Protein AF-A0ABD5QKH4-F1 (afdb_monomer_lite)

pLDDT: mean 74.74, std 17.9, range [38.38, 96.0]

Secondary structure (DSSP, 8-state):
---GGGS--EEEE--TTS--EEEEEEE-SSSS-EEEEEEEE-SSSEEEEEEEE--------TTS---PPPHHHHH---------PPPP-

Foldseek 3Di:
DDDLVVPWDKDWDAPVVFFIKIWTWAQDPPDRWIKIWIWGDPVPDTDTDDIDTDPDDDDADPPRPPPPVPPDVVVDDPPPPPPDDDDDD

Structure (mmCIF, N/CA/C/O backbone):
data_AF-A0ABD5QKH4-F1
#
_entry.id   AF-A0ABD5QKH4-F1
#
loop_
_atom_site.group_PDB
_atom_site.id
_atom_site.type_symbol
_atom_site.label_atom_id
_atom_site.label_alt_id
_atom_site.label_comp_id
_atom_site.label_asym_id
_atom_site.label_entity_id
_atom_site.label_seq_id
_atom_site.pdbx_PDB_ins_code
_atom_site.Cartn_x
_atom_site.Cartn_y
_atom_site.Cartn_z
_atom_site.occupancy
_atom_site.B_iso_or_equiv
_atom_site.auth_seq_id
_atom_site.auth_comp_id
_atom_site.auth_asym_id
_atom_site.auth_atom_id
_atom_site.pdbx_PDB_model_num
ATOM 1 N N . MET A 1 1 ? -7.303 15.438 -10.761 1.00 38.38 1 MET A N 1
ATOM 2 C CA . MET A 1 1 ? -6.674 14.678 -9.668 1.00 38.38 1 MET A CA 1
ATOM 3 C C . MET A 1 1 ? -7.095 13.239 -9.890 1.00 38.38 1 MET A C 1
ATOM 5 O O . MET A 1 1 ? -8.266 12.937 -9.710 1.00 38.38 1 M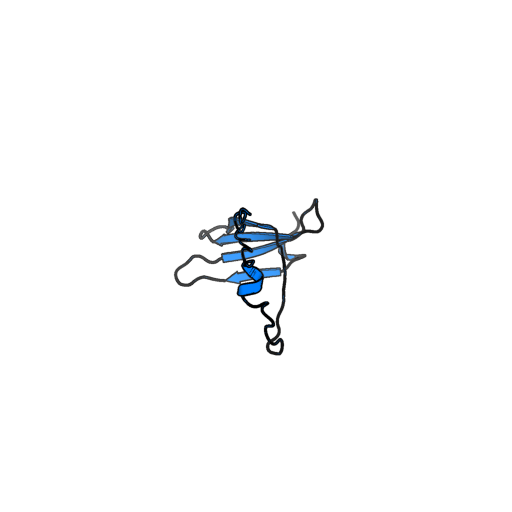ET A O 1
ATOM 9 N N . THR A 1 2 ? -6.231 12.437 -10.504 1.00 43.66 2 THR A N 1
ATOM 10 C CA . THR A 1 2 ? -6.511 11.033 -10.834 1.00 43.66 2 THR A CA 1
ATOM 11 C C . THR A 1 2 ? -6.597 10.253 -9.531 1.00 43.66 2 THR A C 1
ATOM 13 O O . THR A 1 2 ? -5.719 10.400 -8.686 1.00 43.66 2 THR A O 1
ATOM 16 N N . ASP A 1 3 ? -7.669 9.486 -9.349 1.00 45.69 3 ASP A N 1
ATOM 17 C CA . ASP A 1 3 ? -7.800 8.598 -8.200 1.00 45.69 3 ASP A CA 1
ATOM 18 C C . ASP A 1 3 ? -6.660 7.565 -8.273 1.00 45.69 3 ASP A C 1
ATOM 20 O O . ASP A 1 3 ? -6.601 6.812 -9.255 1.00 45.69 3 ASP A O 1
ATOM 24 N N . PRO A 1 4 ? -5.721 7.543 -7.309 1.00 50.50 4 PRO A N 1
ATOM 25 C CA . PRO A 1 4 ? -4.550 6.671 -7.369 1.00 50.50 4 PRO A CA 1
ATOM 26 C C . PRO A 1 4 ? -4.914 5.179 -7.332 1.00 50.50 4 PRO A C 1
ATOM 28 O O . PRO A 1 4 ? -4.055 4.346 -7.606 1.00 50.50 4 PRO A O 1
ATOM 31 N N . THR A 1 5 ? -6.182 4.822 -7.081 1.00 49.62 5 THR A N 1
ATOM 32 C CA . THR A 1 5 ? -6.667 3.440 -7.231 1.00 49.62 5 THR A CA 1
ATOM 33 C C . THR A 1 5 ? -6.939 3.014 -8.681 1.00 49.62 5 THR A C 1
ATOM 35 O O . THR A 1 5 ? -7.194 1.838 -8.921 1.00 49.62 5 THR A O 1
ATOM 38 N N . THR A 1 6 ? -6.855 3.909 -9.676 1.00 52.31 6 THR A N 1
ATOM 39 C CA . THR A 1 6 ? -7.123 3.542 -11.087 1.00 52.31 6 THR A CA 1
ATOM 40 C C . THR A 1 6 ? -5.965 2.769 -11.743 1.00 52.31 6 THR A C 1
ATOM 42 O O . THR A 1 6 ? -6.194 2.040 -12.707 1.00 52.31 6 THR A O 1
ATOM 45 N N . THR A 1 7 ? -4.738 2.869 -11.213 1.00 55.47 7 THR A N 1
ATOM 46 C CA . THR A 1 7 ? -3.545 2.235 -11.807 1.00 55.47 7 THR A CA 1
ATOM 47 C C . THR A 1 7 ? -2.571 1.748 -10.726 1.00 55.47 7 THR A C 1
ATOM 49 O O . THR A 1 7 ? -1.460 2.254 -10.600 1.00 55.47 7 THR A O 1
ATOM 52 N N . GLY A 1 8 ? -2.986 0.785 -9.903 1.00 63.50 8 GLY A N 1
ATOM 53 C CA . GLY A 1 8 ? -2.122 0.215 -8.866 1.00 63.50 8 GLY A CA 1
ATOM 54 C C . GLY A 1 8 ? -2.804 -0.885 -8.062 1.00 63.50 8 GLY A C 1
ATOM 55 O O . GLY A 1 8 ? -3.971 -1.201 -8.289 1.00 63.50 8 GLY A O 1
ATOM 56 N N . PHE A 1 9 ? -2.067 -1.464 -7.117 1.00 71.31 9 PHE A N 1
ATOM 57 C CA . PHE A 1 9 ? -2.627 -2.314 -6.071 1.00 71.31 9 PHE A CA 1
ATOM 58 C C . PHE A 1 9 ? -2.300 -1.698 -4.710 1.00 71.31 9 PHE A C 1
ATOM 60 O O . PHE A 1 9 ? -1.203 -1.170 -4.508 1.00 71.31 9 PHE A O 1
ATOM 67 N N . ASP A 1 10 ? -3.255 -1.752 -3.784 1.00 81.31 10 ASP A N 1
ATOM 68 C CA . ASP A 1 10 ? -3.054 -1.334 -2.404 1.00 81.31 10 ASP A CA 1
ATOM 69 C C . ASP A 1 10 ? -3.309 -2.492 -1.439 1.00 81.31 10 ASP A C 1
ATOM 71 O O . ASP A 1 10 ? -4.235 -3.287 -1.606 1.00 81.31 10 ASP A O 1
ATOM 75 N N . VAL A 1 11 ? -2.449 -2.602 -0.428 1.00 87.06 11 VAL A N 1
ATOM 76 C CA . VAL A 1 11 ? -2.547 -3.629 0.610 1.00 87.06 11 VAL A CA 1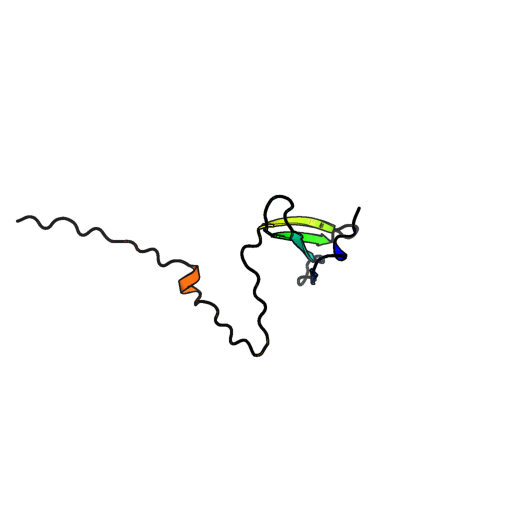
ATOM 77 C C . VAL A 1 11 ? -3.072 -2.971 1.872 1.00 87.06 11 VAL A C 1
ATOM 79 O O . VAL A 1 11 ? -2.373 -2.178 2.501 1.00 87.06 11 VAL A O 1
ATOM 82 N N . ARG A 1 12 ? -4.303 -3.314 2.259 1.00 92.75 12 ARG A N 1
ATOM 83 C CA . ARG A 1 12 ? -4.941 -2.817 3.485 1.00 92.75 12 ARG A CA 1
ATOM 84 C C . ARG A 1 12 ? -4.938 -3.879 4.561 1.00 92.75 12 ARG A C 1
ATOM 86 O O . ARG A 1 12 ? -5.316 -5.021 4.314 1.00 92.75 12 ARG A O 1
ATOM 93 N N . TYR A 1 13 ? -4.578 -3.478 5.769 1.00 89.56 13 TYR A N 1
ATOM 94 C CA . TYR A 1 13 ? -4.594 -4.356 6.927 1.00 89.56 13 TYR A CA 1
ATOM 95 C C . TYR A 1 13 ? -4.755 -3.545 8.210 1.00 89.56 13 TYR A C 1
ATOM 97 O O . TYR A 1 13 ? -4.439 -2.359 8.261 1.00 89.56 13 TYR A O 1
ATOM 105 N N . THR A 1 14 ? -5.227 -4.193 9.268 1.00 93.88 14 THR A N 1
ATOM 106 C CA . THR A 1 14 ? -5.270 -3.598 10.605 1.00 93.88 14 THR A CA 1
ATOM 107 C C . THR A 1 14 ? -4.373 -4.435 11.512 1.00 93.88 14 THR A C 1
ATOM 109 O O . THR A 1 14 ? -4.712 -5.593 11.756 1.00 93.88 14 THR A O 1
ATOM 112 N N . PRO A 1 15 ? -3.226 -3.909 11.980 1.00 90.19 15 PRO A N 1
ATOM 113 C CA . PRO A 1 15 ? -2.386 -4.620 12.936 1.00 90.19 15 PRO A CA 1
ATOM 114 C C . PRO A 1 15 ? -3.134 -4.828 14.258 1.00 90.19 15 PRO A C 1
ATOM 116 O O . PRO A 1 15 ? -3.974 -4.010 14.645 1.00 90.19 15 PRO A O 1
ATOM 119 N N . GLU A 1 16 ? -2.819 -5.909 14.971 1.00 95.50 16 GLU A N 1
ATOM 120 C CA . GLU A 1 16 ? -3.439 -6.205 16.264 1.00 95.50 16 GLU A CA 1
ATOM 121 C C . GLU A 1 16 ? -3.236 -5.045 17.250 1.00 95.50 16 GLU A C 1
ATOM 123 O O . GLU A 1 16 ? -2.116 -4.608 17.510 1.00 95.50 16 GLU A O 1
ATOM 128 N N . GLY A 1 17 ? -4.342 -4.510 17.776 1.00 91.62 17 GLY A N 1
ATOM 129 C CA . GLY A 1 17 ? -4.329 -3.379 18.710 1.00 91.62 17 GLY A CA 1
ATOM 130 C C . GLY A 1 17 ? -3.918 -2.027 18.109 1.00 91.62 17 GLY A C 1
ATOM 131 O O . GLY A 1 17 ? -3.810 -1.056 18.856 1.00 91.62 17 GLY A O 1
ATOM 132 N N . GLY A 1 18 ? -3.694 -1.940 16.794 1.00 89.56 18 GLY A N 1
ATOM 133 C CA . GLY A 1 18 ? -3.275 -0.713 16.117 1.00 89.56 18 GLY A CA 1
ATOM 134 C C . GLY A 1 18 ? -4.360 -0.064 15.254 1.00 89.56 18 GLY A C 1
ATOM 135 O O . GLY A 1 18 ? -5.489 -0.540 15.144 1.00 89.56 18 GLY A O 1
ATOM 136 N N . GLN A 1 19 ? -4.001 1.062 14.638 1.00 92.38 19 GLN A N 1
ATOM 137 C CA . GLN A 1 19 ? -4.852 1.755 13.669 1.00 92.38 19 GLN A CA 1
ATOM 138 C C . GLN A 1 19 ? -4.775 1.068 12.298 1.00 92.38 19 GLN A C 1
ATOM 140 O O . GLN A 1 19 ? -3.715 0.530 11.968 1.00 92.38 19 GLN A O 1
ATOM 145 N N . PRO A 1 20 ? -5.850 1.098 11.485 1.00 96.00 20 PRO A N 1
ATOM 146 C CA . PRO A 1 20 ? -5.811 0.605 10.112 1.00 96.00 20 PRO A CA 1
ATOM 147 C C . PRO A 1 20 ? -4.648 1.206 9.324 1.00 96.00 20 PRO A C 1
ATOM 149 O O . PRO A 1 20 ? -4.332 2.390 9.464 1.00 96.00 20 PRO A O 1
ATOM 152 N N . ARG A 1 21 ? -4.032 0.386 8.479 1.00 95.19 21 ARG A N 1
ATOM 153 C CA . ARG A 1 21 ? -2.907 0.756 7.625 1.00 95.19 21 ARG A CA 1
ATOM 154 C C . ARG A 1 21 ? -3.194 0.406 6.177 1.00 95.19 21 ARG A C 1
ATOM 156 O O . ARG A 1 21 ? -3.924 -0.542 5.878 1.00 95.19 21 ARG A O 1
ATOM 163 N N . THR A 1 22 ? -2.603 1.182 5.281 1.00 94.19 22 THR A N 1
ATOM 164 C CA . THR A 1 22 ? -2.553 0.853 3.860 1.00 94.19 22 THR A CA 1
ATOM 165 C C . THR A 1 22 ? -1.151 1.079 3.316 1.00 94.19 22 THR A C 1
ATOM 167 O O . THR A 1 22 ? -0.456 2.013 3.722 1.00 94.19 22 THR A O 1
ATOM 170 N N . THR A 1 23 ? -0.731 0.204 2.412 1.00 92.94 23 THR A N 1
ATOM 171 C CA . THR A 1 23 ? 0.487 0.350 1.621 1.00 92.94 23 THR A CA 1
ATOM 172 C C . THR A 1 23 ? 0.096 0.507 0.162 1.00 92.94 23 THR A C 1
ATOM 174 O O . THR A 1 23 ? -0.624 -0.334 -0.377 1.00 92.94 23 THR A O 1
ATOM 177 N N . VAL A 1 24 ? 0.581 1.571 -0.473 1.00 91.00 24 VAL A N 1
ATOM 178 C CA . VAL A 1 24 ? 0.325 1.882 -1.883 1.00 91.00 24 VAL A CA 1
ATOM 179 C C . VAL A 1 24 ? 1.645 1.869 -2.639 1.00 91.00 24 VAL A C 1
ATOM 181 O O . VAL A 1 24 ? 2.646 2.404 -2.157 1.00 91.00 24 VAL A O 1
ATOM 184 N N . PHE A 1 25 ? 1.634 1.275 -3.827 1.00 89.12 25 PHE A N 1
ATOM 185 C CA . PHE A 1 25 ? 2.773 1.260 -4.735 1.00 89.12 25 PHE A CA 1
ATOM 186 C C . PHE A 1 25 ? 2.517 2.231 -5.881 1.00 89.12 25 PHE A C 1
ATOM 188 O O . PHE A 1 25 ? 1.526 2.091 -6.598 1.00 89.12 25 PHE A O 1
ATOM 195 N N . VAL A 1 26 ? 3.396 3.221 -6.038 1.00 86.75 26 VAL A N 1
ATOM 196 C CA . VAL A 1 26 ? 3.265 4.266 -7.065 1.00 86.75 26 VAL A CA 1
ATOM 197 C C . VAL A 1 26 ? 4.500 4.299 -7.968 1.00 86.75 26 VAL A C 1
ATOM 199 O O . VAL A 1 26 ? 5.615 4.161 -7.458 1.00 86.75 26 VAL A O 1
ATOM 202 N N . PRO A 1 27 ? 4.339 4.472 -9.290 1.00 85.75 27 PRO A N 1
ATOM 203 C CA . PRO A 1 27 ? 5.474 4.652 -10.188 1.00 85.75 27 PRO A CA 1
ATOM 204 C C . PRO A 1 27 ? 6.183 5.979 -9.885 1.00 85.75 27 PRO A C 1
ATOM 206 O O . PRO A 1 27 ? 5.531 6.976 -9.558 1.00 85.75 27 PRO A O 1
ATOM 209 N N . GLN A 1 28 ? 7.511 5.999 -9.990 1.00 84.75 28 GLN A N 1
ATOM 210 C CA . GLN A 1 28 ? 8.283 7.239 -9.946 1.00 84.75 28 GLN A CA 1
ATOM 211 C C . GLN A 1 28 ? 8.145 7.979 -11.279 1.00 84.75 28 GLN A C 1
ATOM 213 O O . GLN A 1 28 ? 8.126 7.375 -12.346 1.00 84.75 28 GLN A O 1
ATOM 218 N N . GLU A 1 29 ? 8.021 9.305 -11.228 1.00 78.00 29 GLU A N 1
ATOM 219 C CA . GLU A 1 29 ? 7.861 10.116 -12.443 1.00 78.00 29 GLU A CA 1
ATOM 220 C C . GLU A 1 29 ? 9.183 10.308 -13.203 1.00 78.00 29 GLU A C 1
ATOM 222 O O . GLU A 1 29 ? 9.168 10.584 -14.401 1.00 78.00 29 GLU A O 1
ATOM 227 N N . THR A 1 30 ? 10.322 10.195 -12.513 1.00 76.75 30 THR A N 1
ATOM 228 C CA . THR A 1 30 ? 11.655 10.500 -13.059 1.00 76.75 30 THR A CA 1
ATOM 229 C C . THR A 1 30 ? 12.473 9.275 -13.440 1.00 76.75 30 THR A C 1
ATOM 231 O O . THR A 1 30 ? 13.382 9.394 -14.257 1.00 76.75 30 THR A O 1
ATOM 234 N N . ASP A 1 31 ? 12.141 8.114 -12.886 1.00 74.44 31 ASP A N 1
ATOM 235 C CA . ASP A 1 31 ? 12.903 6.876 -13.012 1.00 74.44 31 ASP A CA 1
ATOM 236 C C . ASP A 1 31 ? 11.921 5.716 -13.216 1.00 74.44 31 ASP A C 1
ATOM 238 O O . ASP A 1 31 ? 10.817 5.752 -12.675 1.00 74.44 31 ASP A O 1
ATOM 242 N N . ASP A 1 32 ? 12.317 4.656 -13.931 1.00 78.12 32 ASP A N 1
ATOM 243 C CA . ASP A 1 32 ? 11.517 3.424 -14.125 1.00 78.12 32 ASP A CA 1
ATOM 244 C C . ASP A 1 32 ? 11.336 2.597 -12.820 1.00 78.12 32 ASP A C 1
ATOM 246 O O . ASP A 1 32 ? 11.174 1.375 -12.835 1.00 78.12 32 ASP A O 1
ATOM 250 N N . GLY A 1 33 ? 11.399 3.256 -11.660 1.00 85.56 33 GLY A N 1
ATOM 251 C CA . GLY A 1 33 ? 11.272 2.683 -10.328 1.00 85.56 33 GLY A CA 1
ATOM 252 C C . GLY A 1 33 ? 9.883 2.872 -9.721 1.00 85.56 33 GLY A C 1
ATOM 253 O O . GLY A 1 33 ? 9.034 3.610 -10.218 1.00 85.56 33 GLY A O 1
ATOM 254 N N . TRP A 1 34 ? 9.659 2.212 -8.589 1.00 88.88 34 TRP A N 1
ATOM 255 C CA . TRP A 1 34 ? 8.426 2.325 -7.810 1.00 88.88 34 TRP A CA 1
ATOM 256 C C . TRP A 1 34 ? 8.737 2.814 -6.397 1.00 88.88 34 TRP A C 1
ATOM 258 O O . TRP A 1 34 ? 9.828 2.584 -5.871 1.00 88.88 34 TRP A O 1
ATOM 268 N N . LEU A 1 35 ? 7.778 3.491 -5.771 1.00 89.62 35 LEU A N 1
ATOM 269 C CA . LEU A 1 35 ? 7.802 3.830 -4.350 1.00 89.62 35 LEU A CA 1
ATOM 270 C C . LEU A 1 35 ? 6.736 3.027 -3.616 1.00 89.62 35 LEU A C 1
ATOM 272 O O . LEU A 1 35 ? 5.593 2.932 -4.068 1.00 89.62 35 LEU A O 1
ATOM 276 N N . ARG A 1 36 ? 7.112 2.506 -2.452 1.00 92.31 36 ARG A N 1
ATOM 277 C CA . ARG A 1 36 ? 6.203 2.003 -1.429 1.00 92.31 36 ARG A CA 1
ATOM 278 C C . ARG A 1 36 ? 5.881 3.166 -0.494 1.00 92.31 36 ARG A C 1
ATOM 280 O O . ARG A 1 36 ? 6.787 3.714 0.130 1.00 92.31 36 ARG A O 1
ATOM 287 N N . ALA A 1 37 ? 4.609 3.530 -0.385 1.00 92.12 37 ALA A N 1
ATOM 288 C CA . ALA A 1 37 ? 4.130 4.538 0.555 1.00 92.12 37 ALA A CA 1
ATOM 289 C C . ALA A 1 37 ? 3.195 3.898 1.587 1.00 92.12 37 ALA A C 1
ATOM 291 O O . ALA A 1 37 ? 2.237 3.207 1.234 1.00 92.12 37 ALA A O 1
ATOM 292 N N . GLU A 1 38 ? 3.471 4.134 2.865 1.00 94.50 38 GLU A N 1
ATOM 293 C CA . GLU A 1 38 ? 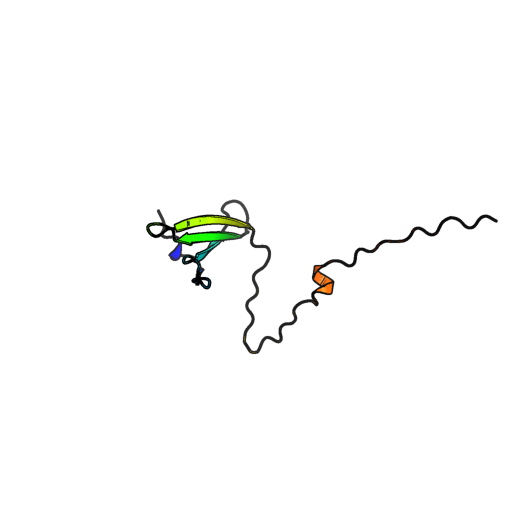2.664 3.663 3.986 1.00 94.50 38 GLU A CA 1
ATOM 294 C C . GLU A 1 38 ? 1.809 4.783 4.562 1.00 94.50 38 GLU A C 1
ATOM 296 O O . GLU A 1 38 ? 2.283 5.900 4.793 1.00 94.50 38 GLU A O 1
ATOM 301 N N . PHE A 1 39 ? 0.561 4.445 4.877 1.00 94.56 39 PHE A N 1
ATOM 302 C CA . PHE A 1 39 ? -0.383 5.347 5.514 1.00 94.56 39 PHE A CA 1
ATOM 303 C C . PHE A 1 39 ? -1.047 4.689 6.718 1.00 94.56 39 PHE A C 1
ATOM 305 O O . PHE A 1 39 ? -1.335 3.491 6.724 1.00 94.56 39 PHE A O 1
ATOM 312 N N . GLU A 1 40 ? -1.340 5.507 7.720 1.00 95.88 40 GLU A N 1
ATOM 313 C CA . GLU A 1 40 ? -2.058 5.125 8.931 1.00 95.88 40 GLU A CA 1
ATOM 314 C C . GLU A 1 40 ? -3.367 5.915 9.025 1.00 95.88 40 GLU A C 1
ATOM 316 O O . GLU A 1 40 ? -3.399 7.127 8.783 1.00 95.88 40 GLU A O 1
ATOM 321 N N . TRP A 1 41 ? -4.457 5.229 9.363 1.00 94.38 41 TRP A N 1
ATOM 322 C CA . TRP A 1 41 ? -5.767 5.845 9.511 1.00 94.38 41 TRP A CA 1
ATOM 323 C C . TRP A 1 41 ? -5.903 6.553 10.855 1.00 94.38 41 TRP A C 1
ATOM 325 O O . TRP A 1 41 ? -6.012 5.916 11.899 1.00 94.38 41 TRP A O 1
ATOM 335 N N . THR A 1 42 ? -6.026 7.875 10.820 1.00 93.75 42 THR A N 1
ATOM 336 C CA . THR A 1 42 ? -6.094 8.724 12.023 1.00 93.75 42 THR A CA 1
ATOM 337 C C . THR A 1 42 ? -7.486 8.816 12.660 1.00 93.75 42 THR A C 1
ATOM 339 O O . THR A 1 42 ? -7.678 9.543 13.634 1.00 93.75 42 THR A O 1
ATOM 342 N N . GLY A 1 43 ? -8.483 8.120 12.108 1.00 91.12 43 GLY A N 1
ATOM 343 C CA . GLY A 1 43 ? -9.893 8.253 12.492 1.00 91.12 43 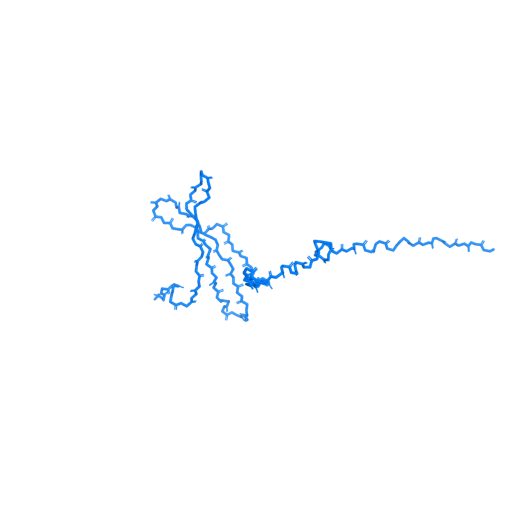GLY A CA 1
ATOM 344 C C . GLY A 1 43 ? -10.706 9.154 11.559 1.00 91.12 43 GLY A C 1
ATOM 345 O O . GLY A 1 43 ? -11.928 9.024 11.524 1.00 91.12 43 GLY A O 1
ATOM 346 N N . ALA A 1 44 ? -10.046 10.017 10.782 1.00 92.75 44 ALA A N 1
ATOM 347 C CA . ALA A 1 44 ? -10.691 10.913 9.817 1.00 92.75 44 ALA A CA 1
ATOM 348 C C . ALA A 1 44 ? -10.008 10.934 8.443 1.00 92.75 44 ALA A C 1
ATOM 350 O O . ALA A 1 44 ? -10.684 11.179 7.448 1.00 92.75 44 ALA A O 1
ATOM 351 N N . ASP A 1 45 ? -8.696 10.685 8.392 1.00 91.75 45 ASP A N 1
ATOM 352 C CA . ASP A 1 45 ? -7.913 10.736 7.158 1.00 91.75 45 ASP A CA 1
ATOM 353 C C . ASP A 1 45 ? -6.709 9.776 7.196 1.00 91.75 45 ASP A C 1
ATOM 355 O O . ASP A 1 45 ? -6.311 9.293 8.269 1.00 91.75 45 ASP A O 1
ATOM 359 N N . TRP A 1 46 ? -6.124 9.514 6.025 1.00 92.50 46 TRP A N 1
ATOM 360 C CA . TRP A 1 46 ? -4.926 8.694 5.858 1.00 92.50 46 TRP A CA 1
ATOM 361 C C . TRP A 1 46 ? -3.676 9.564 5.957 1.00 92.50 46 TRP A C 1
ATOM 363 O O . TRP A 1 46 ? -3.371 10.355 5.067 1.00 92.50 46 TRP A O 1
ATOM 373 N N . ARG A 1 47 ? -2.900 9.385 7.025 1.00 93.75 47 ARG A N 1
ATOM 374 C CA . ARG A 1 47 ? -1.649 10.122 7.217 1.00 93.75 47 ARG A CA 1
ATOM 375 C C . ARG A 1 47 ? -0.471 9.316 6.665 1.00 93.75 47 ARG A C 1
ATOM 377 O O . ARG A 1 47 ? -0.321 8.169 7.086 1.00 93.75 47 ARG A O 1
ATOM 384 N N . PRO A 1 48 ? 0.398 9.893 5.813 1.00 92.38 48 PRO A N 1
ATOM 385 C CA . PRO A 1 48 ? 1.624 9.225 5.392 1.00 92.38 48 PRO A CA 1
ATOM 386 C C . PRO A 1 48 ? 2.553 9.029 6.595 1.00 92.38 48 PRO A C 1
ATOM 388 O O . PRO A 1 48 ? 2.763 9.954 7.384 1.00 92.38 48 PRO A O 1
ATOM 391 N N . VAL A 1 49 ? 3.098 7.825 6.738 1.00 93.88 49 VAL A N 1
ATOM 392 C CA . VAL A 1 49 ? 4.006 7.461 7.841 1.00 93.88 49 VAL A CA 1
ATOM 393 C C . VAL A 1 49 ? 5.369 6.971 7.361 1.00 93.88 49 VAL A C 1
ATOM 395 O O . VAL A 1 49 ? 6.313 6.969 8.145 1.00 93.88 49 VAL A O 1
ATOM 398 N N . GLY A 1 50 ? 5.497 6.617 6.083 1.00 92.62 50 GLY A N 1
ATOM 399 C CA . GLY A 1 50 ? 6.762 6.197 5.494 1.00 92.62 50 GLY A CA 1
ATOM 400 C C . GLY A 1 50 ? 6.686 6.150 3.975 1.00 92.62 50 GLY A C 1
ATOM 401 O O . GLY A 1 50 ? 5.627 5.872 3.414 1.00 92.62 50 GLY A O 1
ATOM 402 N N . THR A 1 51 ? 7.818 6.424 3.330 1.00 92.44 51 THR A N 1
ATOM 403 C CA . THR A 1 51 ? 7.991 6.275 1.884 1.00 92.44 51 THR A CA 1
ATOM 404 C C . THR A 1 51 ? 9.392 5.756 1.607 1.00 92.44 51 THR A C 1
ATOM 406 O O . THR A 1 51 ? 10.364 6.307 2.125 1.00 92.44 51 THR A O 1
ATOM 409 N N . GLU A 1 52 ? 9.501 4.730 0.771 1.00 94.56 52 GLU A N 1
ATOM 410 C CA . GLU A 1 52 ? 10.772 4.093 0.422 1.00 94.56 52 GLU A CA 1
ATOM 411 C C . GLU A 1 52 ? 10.759 3.556 -1.022 1.00 94.56 52 GLU A C 1
ATOM 413 O O . GLU A 1 52 ? 9.687 3.243 -1.553 1.00 94.56 52 GLU A O 1
ATOM 418 N N . PRO A 1 53 ? 11.921 3.467 -1.694 1.00 92.12 53 PRO A N 1
ATOM 419 C CA . PRO A 1 53 ? 12.016 2.861 -3.017 1.00 92.12 53 PRO A CA 1
ATOM 420 C C . PRO A 1 53 ? 11.789 1.351 -2.959 1.00 92.12 53 PRO A C 1
ATOM 422 O O . PRO A 1 53 ? 12.314 0.655 -2.093 1.00 92.12 53 PRO A O 1
ATOM 425 N N . VAL A 1 54 ? 11.041 0.835 -3.930 1.00 90.75 54 VAL A N 1
ATOM 426 C CA . VAL A 1 54 ? 10.882 -0.606 -4.125 1.00 90.75 54 VAL A CA 1
ATOM 427 C C . VAL A 1 54 ? 12.128 -1.138 -4.815 1.00 90.75 54 VAL A C 1
ATOM 429 O O . VAL A 1 54 ? 12.435 -0.746 -5.939 1.00 90.75 54 VAL A O 1
ATOM 432 N N . THR A 1 55 ? 12.829 -2.052 -4.156 1.00 89.88 55 THR A N 1
ATOM 433 C CA . THR A 1 55 ? 14.019 -2.705 -4.715 1.00 89.88 55 THR A CA 1
ATOM 434 C C . THR A 1 55 ? 13.694 -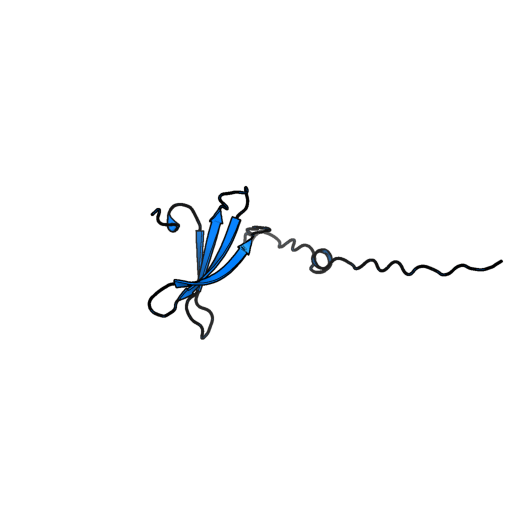4.033 -5.400 1.00 89.88 55 THR A C 1
ATOM 436 O O . THR A 1 55 ? 14.384 -4.412 -6.341 1.00 89.88 55 THR A O 1
ATOM 439 N N . GLN A 1 56 ? 12.637 -4.730 -4.966 1.00 84.81 56 GLN A N 1
ATOM 440 C CA . GLN A 1 56 ? 12.215 -6.021 -5.514 1.00 84.81 56 GLN A CA 1
ATOM 441 C C . GLN A 1 56 ? 10.728 -6.291 -5.227 1.00 84.81 56 GLN A C 1
ATOM 443 O O . GLN A 1 56 ? 10.228 -5.955 -4.155 1.00 84.81 56 GLN A O 1
ATOM 448 N N . VAL A 1 57 ? 10.036 -6.956 -6.159 1.00 80.62 57 VAL A N 1
ATOM 449 C CA . VAL A 1 57 ? 8.696 -7.532 -5.952 1.00 80.62 57 VAL A CA 1
ATOM 450 C C . VAL A 1 57 ? 8.744 -8.996 -6.368 1.00 80.62 57 VAL A C 1
ATOM 452 O O . VAL A 1 57 ? 9.151 -9.305 -7.485 1.00 80.62 57 VAL A O 1
ATOM 455 N N . ALA A 1 58 ? 8.328 -9.894 -5.479 1.00 80.81 58 ALA A N 1
ATOM 456 C CA . ALA A 1 58 ? 8.208 -11.316 -5.766 1.00 80.81 58 ALA A CA 1
ATOM 457 C C . ALA A 1 58 ? 6.825 -11.801 -5.327 1.00 80.81 58 ALA A C 1
ATOM 459 O O . ALA A 1 58 ? 6.370 -11.483 -4.228 1.00 80.81 58 ALA A O 1
ATOM 460 N N . LEU A 1 59 ? 6.156 -12.543 -6.206 1.00 76.69 59 LEU A N 1
ATOM 461 C CA . LEU A 1 59 ? 4.897 -13.217 -5.920 1.00 76.69 59 LEU A CA 1
ATOM 462 C C . LEU A 1 59 ? 5.190 -14.714 -5.903 1.00 76.69 59 LEU A C 1
ATOM 464 O O . LEU A 1 59 ? 5.734 -15.239 -6.873 1.00 76.69 59 LEU A O 1
ATOM 468 N N . PHE A 1 60 ? 4.851 -15.371 -4.800 1.00 73.31 60 PHE A N 1
ATOM 469 C CA . PHE A 1 60 ? 5.007 -16.809 -4.633 1.00 73.31 60 PHE A CA 1
ATOM 470 C C . PHE A 1 60 ? 3.613 -17.423 -4.528 1.00 73.31 60 PHE A C 1
ATOM 472 O O . PHE A 1 60 ? 2.772 -16.915 -3.786 1.00 73.31 60 PHE A O 1
ATOM 479 N N . ASP A 1 61 ? 3.366 -18.471 -5.303 1.00 79.25 61 ASP A N 1
ATOM 480 C CA . ASP A 1 61 ? 2.163 -19.297 -5.200 1.00 79.25 61 ASP A CA 1
ATOM 481 C C . ASP A 1 61 ? 2.351 -20.381 -4.115 1.00 79.25 61 ASP A C 1
ATOM 483 O O . ASP A 1 61 ? 3.479 -20.605 -3.675 1.00 79.25 61 ASP A O 1
ATOM 487 N N . GLU A 1 62 ? 1.289 -21.063 -3.664 1.00 64.56 62 GLU A N 1
ATOM 488 C CA . GLU A 1 62 ? 1.417 -22.198 -2.724 1.00 64.56 62 GLU A CA 1
ATOM 489 C C . GLU A 1 62 ? 2.287 -23.333 -3.304 1.00 64.56 62 GLU A C 1
ATOM 491 O O . GLU A 1 62 ? 2.923 -24.062 -2.541 1.00 64.56 62 GLU A O 1
ATOM 496 N N . ASP A 1 63 ? 2.385 -23.428 -4.635 1.00 64.56 63 ASP A N 1
ATOM 497 C CA . ASP A 1 63 ? 3.298 -24.333 -5.347 1.00 64.56 63 ASP A CA 1
ATOM 498 C C . ASP A 1 63 ? 4.699 -23.735 -5.613 1.00 64.56 63 ASP A C 1
ATOM 500 O O . ASP A 1 63 ? 5.588 -24.418 -6.131 1.00 64.56 63 ASP A O 1
ATOM 504 N N . CYS A 1 64 ? 4.947 -22.467 -5.265 1.00 49.25 64 CYS A N 1
ATOM 505 C CA . CYS A 1 64 ? 6.300 -21.921 -5.267 1.00 49.25 64 CYS A CA 1
ATOM 506 C C . CYS A 1 64 ? 7.021 -22.405 -4.013 1.00 49.25 64 CYS A C 1
ATOM 508 O O . CYS A 1 64 ? 6.911 -21.800 -2.945 1.00 49.25 64 CYS A O 1
ATOM 510 N N . GLU A 1 65 ? 7.822 -23.461 -4.157 1.00 55.84 65 GLU A N 1
ATOM 511 C CA . GLU A 1 65 ? 8.895 -23.739 -3.208 1.00 55.84 65 GLU A CA 1
ATOM 512 C C . GLU A 1 65 ? 9.676 -22.435 -3.027 1.00 55.84 65 GLU A C 1
ATOM 514 O O . GLU A 1 65 ? 10.308 -21.948 -3.965 1.00 55.84 65 GLU A O 1
ATOM 519 N N . LEU A 1 66 ? 9.542 -21.810 -1.853 1.00 50.09 66 LEU A N 1
ATOM 520 C CA . LEU A 1 66 ? 10.257 -20.597 -1.488 1.00 50.09 66 LEU A CA 1
ATOM 521 C C . LEU A 1 66 ? 11.751 -20.902 -1.582 1.00 50.09 66 LEU A C 1
ATOM 523 O O . LEU A 1 66 ? 12.382 -21.258 -0.585 1.00 50.09 66 LEU A O 1
ATOM 527 N N . THR A 1 67 ? 12.348 -20.702 -2.756 1.00 49.81 67 THR A N 1
ATOM 528 C CA . THR A 1 67 ? 13.791 -20.535 -2.894 1.00 49.81 67 THR A CA 1
ATOM 529 C C . THR A 1 67 ? 14.099 -19.136 -2.378 1.00 49.81 67 THR A C 1
ATOM 531 O O . THR A 1 67 ? 14.528 -18.240 -3.101 1.00 49.81 67 THR A O 1
ATOM 534 N N . THR A 1 68 ? 13.789 -18.909 -1.102 1.00 52.47 68 THR A N 1
ATOM 535 C CA . THR A 1 68 ? 14.412 -17.838 -0.346 1.00 52.47 68 THR A CA 1
ATOM 536 C C . THR A 1 68 ? 15.901 -18.053 -0.596 1.00 52.47 68 THR A C 1
ATOM 538 O O . THR A 1 68 ? 16.375 -19.142 -0.247 1.00 52.47 68 THR A O 1
ATOM 541 N N . PRO A 1 69 ? 16.641 -17.123 -1.237 1.00 51.06 69 PRO A N 1
ATOM 542 C CA . PRO A 1 69 ? 18.089 -17.206 -1.144 1.00 51.06 69 PRO A CA 1
ATOM 543 C C . PRO A 1 69 ? 18.366 -17.306 0.349 1.00 51.06 69 PRO A C 1
ATOM 545 O O . PRO A 1 69 ? 17.726 -16.593 1.138 1.00 51.06 69 PRO A O 1
ATOM 548 N N . ALA A 1 70 ? 19.161 -18.298 0.750 1.00 52.59 70 ALA A N 1
ATOM 549 C CA . ALA A 1 70 ? 19.375 -18.562 2.163 1.00 52.59 70 ALA A CA 1
ATOM 550 C C . ALA A 1 70 ? 19.683 -17.220 2.835 1.00 52.59 70 ALA A C 1
ATOM 552 O O . ALA A 1 70 ? 20.386 -16.390 2.264 1.00 52.59 70 ALA A O 1
ATOM 553 N N . ARG A 1 71 ? 19.120 -16.964 4.020 1.00 48.00 71 ARG A N 1
ATOM 554 C CA . ARG A 1 71 ? 19.337 -15.722 4.790 1.00 48.00 71 ARG A CA 1
ATOM 555 C C . ARG A 1 71 ? 20.816 -15.284 4.821 1.00 48.00 71 ARG A C 1
ATOM 557 O O . ARG A 1 71 ? 21.106 -14.104 4.974 1.00 48.00 71 ARG A O 1
ATOM 564 N N . GLU A 1 72 ? 21.716 -16.250 4.687 1.00 51.62 72 GLU A N 1
ATOM 565 C CA . GLU A 1 72 ? 23.168 -16.142 4.588 1.00 51.62 72 GLU A CA 1
ATOM 566 C C . GLU A 1 72 ? 23.658 -15.414 3.315 1.00 51.62 72 GLU A C 1
ATOM 568 O O . GLU A 1 72 ? 24.578 -14.610 3.414 1.00 51.62 72 GLU A O 1
ATOM 573 N N . GLU A 1 73 ? 23.018 -15.587 2.153 1.00 57.06 73 GLU A N 1
ATOM 574 C CA . GLU A 1 73 ? 23.360 -14.872 0.907 1.00 57.06 73 GLU A CA 1
ATOM 575 C C . GLU A 1 73 ? 22.946 -13.392 0.938 1.00 57.06 73 GLU A C 1
ATOM 577 O O . GLU A 1 73 ? 23.582 -12.550 0.308 1.00 57.06 73 GLU A O 1
ATOM 582 N N . LEU A 1 74 ? 21.899 -13.050 1.698 1.00 55.41 74 LEU A N 1
ATOM 583 C CA . LEU A 1 74 ? 21.432 -11.666 1.854 1.00 55.41 74 LEU A CA 1
ATOM 584 C C . LEU A 1 74 ? 22.273 -10.849 2.838 1.00 55.41 74 LEU A C 1
ATOM 586 O O . LEU A 1 74 ? 22.237 -9.621 2.789 1.00 55.41 74 LEU A O 1
ATOM 590 N N . LEU A 1 75 ? 22.989 -11.509 3.752 1.00 56.97 75 LEU A N 1
ATOM 591 C CA . LEU A 1 75 ? 23.775 -10.822 4.774 1.00 56.97 75 LEU A CA 1
ATOM 592 C C . LEU A 1 75 ? 25.187 -10.463 4.319 1.00 56.97 75 LEU A C 1
ATOM 594 O O . LEU A 1 75 ? 25.800 -9.654 5.001 1.00 56.97 75 LEU A O 1
ATOM 598 N N . GLY A 1 76 ? 25.655 -10.980 3.176 1.00 51.75 76 GLY A N 1
ATOM 599 C CA . GLY A 1 76 ? 27.031 -10.804 2.723 1.00 51.75 76 GLY A CA 1
ATOM 600 C C . GLY A 1 76 ? 27.993 -11.446 3.719 1.00 51.75 76 GLY A C 1
ATOM 601 O O . GLY A 1 76 ? 28.120 -11.019 4.861 1.00 51.75 76 GLY A O 1
ATOM 602 N N . THR A 1 77 ? 28.686 -12.506 3.326 1.00 56.06 77 THR A N 1
ATOM 603 C CA . THR A 1 77 ? 29.827 -12.949 4.125 1.00 56.06 77 THR A CA 1
ATOM 604 C C . THR A 1 77 ? 30.865 -11.832 4.065 1.00 56.06 77 THR A C 1
ATOM 606 O O . THR A 1 77 ? 31.460 -11.625 3.010 1.00 56.06 77 THR A O 1
ATOM 609 N N . ASP A 1 78 ? 31.016 -11.073 5.154 1.00 59.84 78 ASP A N 1
ATOM 610 C CA . ASP A 1 78 ? 32.157 -10.186 5.376 1.00 59.84 78 ASP 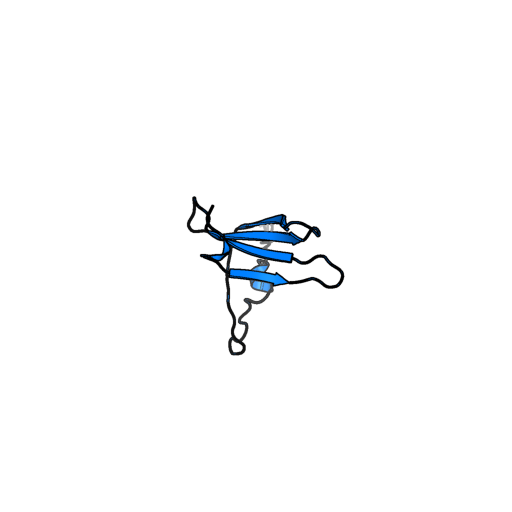A CA 1
ATOM 611 C C . ASP A 1 78 ? 33.425 -11.037 5.235 1.00 59.84 78 ASP A C 1
ATOM 613 O O . ASP A 1 78 ? 33.831 -11.748 6.158 1.00 59.84 78 ASP A O 1
ATOM 617 N N . ASP A 1 79 ? 34.002 -11.017 4.037 1.00 57.38 79 ASP A N 1
ATOM 618 C CA . ASP A 1 79 ? 35.287 -11.622 3.724 1.00 57.38 79 ASP A CA 1
ATOM 619 C C . ASP A 1 79 ? 36.353 -10.743 4.387 1.00 57.38 79 ASP A C 1
ATOM 621 O O . ASP A 1 79 ? 36.868 -9.778 3.821 1.00 57.38 79 ASP A O 1
ATOM 625 N N . HIS A 1 80 ? 36.579 -10.985 5.678 1.00 54.91 80 HIS A N 1
ATOM 626 C CA . HIS A 1 80 ? 37.717 -10.419 6.379 1.00 54.91 80 HIS A CA 1
ATOM 627 C C . HIS A 1 80 ? 38.942 -11.245 5.980 1.00 54.91 80 HIS A C 1
ATOM 629 O O . HIS A 1 80 ? 39.256 -12.244 6.627 1.00 54.91 80 HIS A O 1
ATOM 635 N N . GLU A 1 81 ? 39.602 -10.855 4.887 1.00 55.88 81 GLU A N 1
ATOM 636 C CA . GLU A 1 81 ? 40.952 -11.324 4.576 1.00 55.88 81 GLU A CA 1
ATOM 637 C C . GLU A 1 81 ? 41.872 -10.909 5.738 1.00 55.88 81 GLU A C 1
ATOM 639 O O . GLU A 1 81 ? 42.255 -9.745 5.872 1.00 55.88 81 GLU A O 1
ATOM 644 N N . GLU A 1 82 ? 42.192 -11.851 6.629 1.00 56.38 82 GLU A N 1
ATOM 645 C CA . GLU A 1 82 ? 43.266 -11.662 7.598 1.00 56.38 82 GLU A CA 1
ATOM 646 C C . GLU A 1 82 ? 44.589 -11.603 6.825 1.00 56.38 82 GLU A C 1
ATOM 648 O O . GLU A 1 82 ? 45.066 -12.608 6.297 1.00 56.38 82 GLU A O 1
ATOM 653 N N . GLU A 1 83 ? 45.173 -10.407 6.722 1.00 56.06 83 GLU A N 1
ATOM 654 C CA . GLU A 1 83 ? 46.503 -10.222 6.147 1.00 56.06 83 GLU A CA 1
ATOM 655 C C . GLU A 1 83 ? 47.541 -10.986 6.982 1.00 56.06 83 GLU A C 1
ATOM 657 O O . GLU A 1 83 ? 47.916 -10.576 8.086 1.00 56.06 83 GLU A O 1
ATOM 662 N N . GLU A 1 84 ? 48.027 -12.109 6.450 1.00 57.12 84 GLU A N 1
ATOM 663 C CA . GLU A 1 84 ? 49.145 -12.839 7.039 1.00 57.12 84 GLU A CA 1
ATOM 664 C C . GLU A 1 84 ? 50.409 -11.966 7.004 1.00 57.12 84 GLU A C 1
ATOM 666 O O . GLU A 1 84 ? 50.929 -11.595 5.948 1.00 57.12 84 GLU A O 1
ATOM 671 N N . GLY A 1 85 ? 50.903 -11.615 8.193 1.00 59.41 85 GLY A N 1
ATOM 672 C CA . GLY A 1 85 ? 52.122 -10.830 8.367 1.00 59.41 85 GLY A CA 1
ATOM 673 C C . GLY A 1 85 ? 53.361 -11.514 7.766 1.00 59.41 85 GLY A C 1
ATOM 674 O O . GLY A 1 85 ? 53.419 -12.741 7.652 1.00 59.41 85 GLY A O 1
ATOM 675 N N . PRO A 1 86 ? 54.398 -10.742 7.393 1.00 60.34 86 PRO A N 1
ATOM 676 C CA . PRO A 1 86 ? 55.513 -11.274 6.626 1.00 60.34 86 PRO A CA 1
ATOM 677 C C . PRO A 1 86 ? 56.371 -12.218 7.478 1.00 60.34 86 PRO A C 1
ATOM 679 O O . PRO A 1 86 ? 56.857 -11.853 8.550 1.00 60.34 86 PRO A O 1
ATOM 682 N N . THR A 1 87 ? 56.598 -13.430 6.968 1.00 58.28 87 THR A N 1
ATOM 683 C CA . THR A 1 87 ? 57.620 -14.342 7.496 1.00 58.28 87 THR A CA 1
ATOM 684 C C . THR A 1 87 ? 58.989 -13.858 7.021 1.00 58.28 87 THR A C 1
ATOM 686 O O . THR A 1 87 ? 59.245 -13.768 5.824 1.00 58.28 87 THR A O 1
ATOM 689 N N . ASN A 1 88 ? 59.846 -13.494 7.972 1.00 54.78 88 ASN A N 1
ATOM 690 C CA . ASN A 1 88 ? 61.177 -12.944 7.730 1.00 54.78 88 ASN A CA 1
ATOM 691 C C . ASN A 1 88 ? 62.201 -14.089 7.591 1.00 54.78 88 ASN A C 1
ATOM 693 O O . ASN A 1 88 ? 62.334 -14.881 8.526 1.00 54.78 88 ASN A O 1
ATOM 697 N N . GLU A 1 89 ? 62.912 -14.165 6.459 1.00 59.25 89 GLU A N 1
ATOM 698 C CA . GLU A 1 89 ? 64.103 -15.022 6.259 1.00 59.25 89 GLU A CA 1
ATOM 699 C C . GLU A 1 89 ? 65.390 -14.365 6.782 1.00 59.25 89 GLU A C 1
ATOM 701 O O . GLU A 1 89 ? 65.510 -13.117 6.705 1.00 59.25 89 GLU A O 1
#

Sequence (89 aa):
MTDPTTTGFDVRYTPEGGQPRTTVFVPQETDDGWLRAEFEWTGADWRPVGTEPVTQVALFDEDCELTTPAREELLGTDDHEEEEGPTNE

Organism: NCBI:txid1849069

Radius of gyration: 21.74 Å; chains: 1; bounding box: 75×39×33 Å